Protein AF-A0A2V8ZSW2-F1 (afdb_monomer_lite)

pLDDT: mean 70.03, std 19.25, range [34.81, 93.0]

Secondary structure (DSSP, 8-state):
-EEEEEE-SSEEEEEEEEE--S---SHHHHHHHHHGGGT-TTSTTTTTT--EEEEEEETTEEEEEEEEESS------

Foldseek 3Di:
DDWDWDDDPFKIKIKDKDFPDVPPPDPPPVVVVVVCVVPDDDPVPPLVQFPDWDWDDDPRMIMIMTMGTPDPPPPDD

Radius of gyration: 14.31 Å; chains: 1; bounding box: 34×24×33 Å

Sequence (77 aa):
MEVTFARFSDRIEVSLCHEEEPSAFDLQTITRFAAKKTASAGSSETLAGVDRVQRETHGREVVTRLTKYLRQVAPSV

Structure (mmCIF, N/CA/C/O backbone):
data_AF-A0A2V8ZSW2-F1
#
_entry.id   AF-A0A2V8ZSW2-F1
#
loop_
_atom_site.group_PDB
_atom_site.id
_atom_site.type_symbol
_atom_site.label_atom_id
_atom_site.label_alt_id
_atom_site.label_comp_id
_atom_site.label_asym_id
_atom_site.label_entity_id
_atom_site.label_seq_id
_atom_site.pdbx_PDB_ins_code
_atom_site.Cartn_x
_atom_site.Cartn_y
_atom_site.Cartn_z
_atom_site.occupancy
_atom_site.B_iso_or_equiv
_atom_site.auth_seq_id
_atom_site.auth_comp_id
_atom_site.auth_asym_id
_atom_site.auth_atom_id
_atom_site.pdbx_PDB_model_num
ATOM 1 N N . MET A 1 1 ? 8.674 -6.291 12.658 1.00 76.19 1 MET A N 1
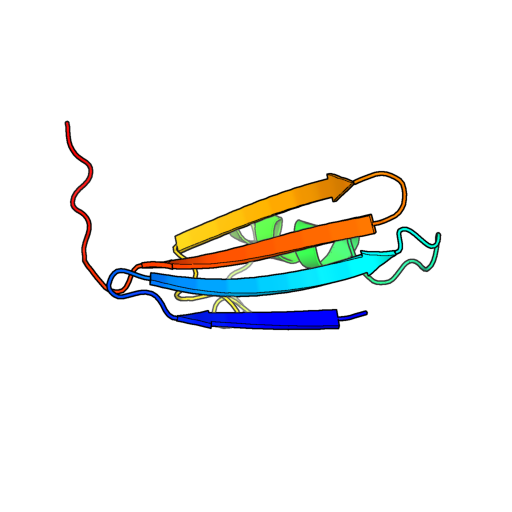ATOM 2 C CA . MET A 1 1 ? 8.243 -6.303 11.246 1.00 76.19 1 MET A CA 1
ATOM 3 C C . MET A 1 1 ? 6.847 -6.886 11.196 1.00 76.19 1 MET A C 1
ATOM 5 O O . MET A 1 1 ? 6.648 -7.975 11.718 1.00 76.19 1 MET A O 1
ATOM 9 N N . GLU A 1 2 ? 5.913 -6.156 10.603 1.00 85.62 2 GLU A N 1
ATOM 10 C CA . GLU A 1 2 ? 4.503 -6.521 10.479 1.00 85.62 2 GLU A CA 1
ATOM 11 C C . GLU A 1 2 ? 4.080 -6.435 9.008 1.00 85.62 2 GLU A C 1
ATOM 13 O O . GLU A 1 2 ? 4.527 -5.548 8.278 1.00 85.62 2 GLU A O 1
ATOM 18 N N . VAL A 1 3 ? 3.249 -7.378 8.557 1.00 87.69 3 VAL A N 1
ATOM 19 C CA . VAL A 1 3 ? 2.710 -7.399 7.192 1.00 87.69 3 VAL A CA 1
ATOM 20 C C . VAL A 1 3 ? 1.192 -7.437 7.252 1.00 87.69 3 VAL A C 1
ATOM 22 O O . VAL A 1 3 ? 0.616 -8.366 7.815 1.00 87.69 3 VAL A O 1
ATOM 25 N N . THR A 1 4 ? 0.555 -6.468 6.602 1.00 92.38 4 THR A N 1
ATOM 26 C CA . THR A 1 4 ? -0.901 -6.325 6.572 1.00 92.38 4 THR A CA 1
ATOM 27 C C . THR A 1 4 ? -1.409 -6.425 5.145 1.00 92.38 4 THR A C 1
ATOM 29 O O . THR A 1 4 ? -0.912 -5.750 4.24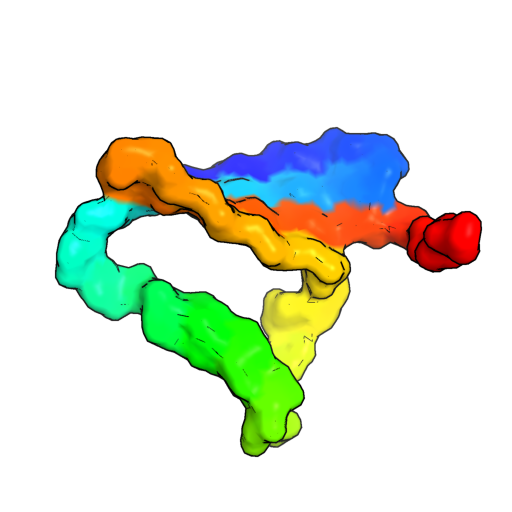4 1.00 92.38 4 THR A O 1
ATOM 32 N N . PHE A 1 5 ? -2.437 -7.248 4.948 1.00 92.25 5 PHE A N 1
ATOM 33 C CA . PHE A 1 5 ? -3.111 -7.426 3.667 1.00 92.25 5 PHE A CA 1
ATOM 34 C C . PHE A 1 5 ? -4.488 -6.776 3.722 1.00 92.25 5 PHE A C 1
ATOM 36 O O . PHE A 1 5 ? -5.288 -7.082 4.605 1.00 92.25 5 PHE A O 1
ATOM 43 N N . ALA A 1 6 ? -4.785 -5.919 2.752 1.00 92.31 6 ALA A N 1
ATOM 44 C CA . ALA A 1 6 ? -6.101 -5.323 2.593 1.00 92.31 6 ALA A CA 1
ATOM 45 C C . ALA A 1 6 ? -6.603 -5.553 1.169 1.00 92.31 6 ALA A C 1
ATOM 47 O O . ALA A 1 6 ? -5.917 -5.270 0.186 1.00 92.31 6 ALA A O 1
ATOM 48 N N . ARG A 1 7 ? -7.825 -6.072 1.049 1.00 92.25 7 ARG A N 1
ATOM 49 C CA . ARG A 1 7 ? -8.505 -6.226 -0.236 1.00 92.25 7 ARG A CA 1
ATOM 50 C C . ARG A 1 7 ? -9.681 -5.267 -0.301 1.00 92.25 7 ARG A C 1
ATOM 52 O O . ARG A 1 7 ? -10.591 -5.339 0.517 1.00 92.25 7 ARG A O 1
ATOM 59 N N . PHE A 1 8 ? -9.669 -4.425 -1.320 1.00 89.50 8 PHE A N 1
ATOM 60 C CA . PHE A 1 8 ? -10.737 -3.506 -1.678 1.00 89.50 8 PHE A CA 1
ATOM 61 C C . PHE A 1 8 ? -11.402 -3.972 -2.980 1.00 89.50 8 PHE A C 1
ATOM 63 O O . PHE A 1 8 ? -10.894 -4.843 -3.692 1.00 89.50 8 PHE A O 1
ATOM 70 N N . SER A 1 9 ? -12.554 -3.389 -3.309 1.00 90.56 9 SER A N 1
ATOM 71 C CA . SER A 1 9 ? -13.306 -3.731 -4.525 1.00 90.56 9 SER A CA 1
ATOM 72 C C . SER A 1 9 ? -12.545 -3.412 -5.818 1.00 90.56 9 SER A C 1
ATOM 74 O O . SER A 1 9 ? -12.797 -4.024 -6.855 1.00 90.56 9 SER A O 1
ATOM 76 N N . ASP A 1 10 ? -11.632 -2.444 -5.770 1.00 89.38 10 ASP A N 1
ATOM 77 C CA . ASP A 1 10 ? -10.862 -1.921 -6.897 1.00 89.38 10 ASP A CA 1
ATOM 78 C C . ASP A 1 10 ? -9.367 -2.258 -6.829 1.00 89.38 10 ASP A C 1
ATOM 80 O O . ASP A 1 10 ? -8.682 -2.100 -7.840 1.00 89.38 10 ASP A O 1
ATOM 84 N N . ARG A 1 11 ? -8.848 -2.722 -5.683 1.00 90.06 11 ARG A N 1
ATOM 85 C CA . ARG A 1 11 ? -7.412 -2.968 -5.485 1.00 90.06 11 ARG A CA 1
ATOM 86 C C . ARG A 1 11 ? -7.086 -3.920 -4.338 1.00 90.06 11 ARG A C 1
ATOM 88 O O . ARG A 1 11 ? -7.889 -4.152 -3.442 1.00 90.06 11 ARG A O 1
ATOM 95 N N . ILE A 1 12 ? -5.868 -4.436 -4.356 1.00 91.88 12 ILE A N 1
ATOM 96 C CA . ILE A 1 12 ? -5.233 -5.173 -3.267 1.00 91.88 12 ILE A CA 1
ATOM 97 C C . ILE A 1 12 ? -4.050 -4.337 -2.786 1.00 91.88 12 ILE A C 1
ATOM 99 O O . ILE A 1 12 ? -3.242 -3.883 -3.598 1.00 91.88 12 ILE A O 1
ATOM 103 N N . GLU A 1 13 ? -3.951 -4.141 -1.478 1.00 93.00 13 GLU A N 1
ATOM 104 C CA . GLU A 1 13 ? -2.829 -3.481 -0.820 1.00 93.00 13 GLU A CA 1
ATOM 105 C C . GLU A 1 13 ? -2.110 -4.465 0.107 1.00 93.00 13 GLU A C 1
ATOM 107 O O . GLU A 1 13 ? -2.740 -5.233 0.839 1.00 93.00 13 GLU A O 1
ATOM 112 N N . VAL A 1 14 ? -0.781 -4.420 0.081 1.00 90.94 14 VAL A N 1
ATOM 113 C CA . VAL A 1 14 ? 0.092 -5.106 1.034 1.00 90.94 14 VAL A CA 1
ATOM 114 C C . VAL A 1 14 ? 0.980 -4.057 1.6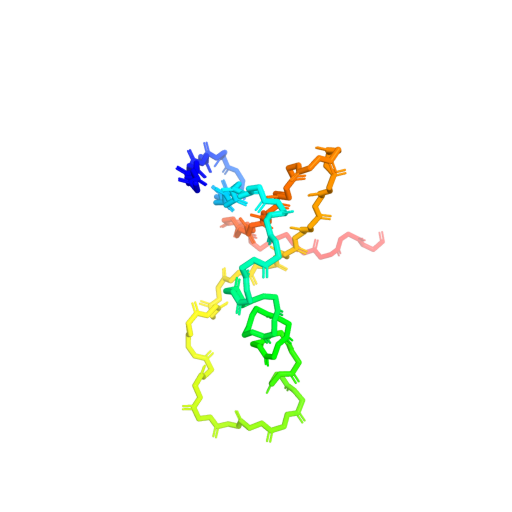77 1.00 90.94 14 VAL A C 1
ATOM 116 O O . VAL A 1 14 ? 1.743 -3.382 0.986 1.00 90.94 14 VAL A O 1
ATOM 119 N N . SER A 1 15 ? 0.873 -3.916 2.990 1.00 90.88 15 SE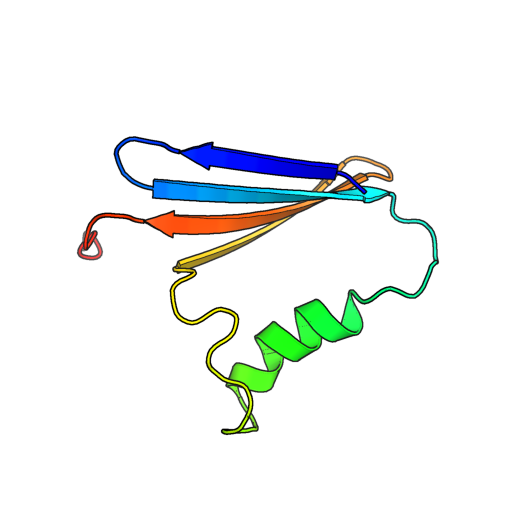R A N 1
ATOM 120 C CA . SER A 1 15 ? 1.671 -2.982 3.775 1.00 90.88 15 SER A CA 1
ATOM 121 C C . SER A 1 15 ? 2.699 -3.754 4.583 1.00 90.88 15 SER A C 1
ATOM 123 O O . SER A 1 15 ? 2.350 -4.684 5.301 1.00 90.88 15 SER A O 1
ATOM 125 N N . LEU A 1 16 ? 3.959 -3.359 4.466 1.00 88.81 16 LEU A N 1
ATOM 126 C CA . LEU A 1 16 ? 5.073 -3.835 5.270 1.00 88.81 16 LEU A CA 1
ATOM 127 C C . LEU A 1 16 ? 5.475 -2.720 6.233 1.00 88.81 16 LEU A C 1
ATOM 129 O O . LEU A 1 16 ? 6.000 -1.701 5.790 1.00 88.81 16 LEU A O 1
ATOM 133 N N . CYS A 1 17 ? 5.244 -2.925 7.523 1.00 86.31 17 CYS A N 1
ATOM 134 C CA . CYS A 1 17 ? 5.703 -2.049 8.591 1.00 86.31 17 CYS A CA 1
ATOM 135 C C . CYS A 1 17 ? 6.987 -2.609 9.222 1.00 86.31 17 CYS A C 1
ATOM 137 O O . CYS A 1 17 ? 7.082 -3.794 9.568 1.00 86.31 17 CYS A O 1
ATOM 139 N N . HIS A 1 18 ? 7.989 -1.755 9.398 1.00 81.88 18 HIS A N 1
ATOM 140 C CA . HIS A 1 18 ? 9.173 -2.064 10.184 1.00 81.88 18 HIS A CA 1
ATOM 141 C C . HIS A 1 18 ? 9.663 -0.829 10.939 1.00 81.88 18 HIS A C 1
ATOM 143 O O . HIS A 1 18 ? 9.521 0.292 10.462 1.00 81.88 18 HIS A O 1
ATOM 149 N N . GLU A 1 19 ? 10.280 -1.031 12.100 1.00 80.69 19 GLU A N 1
ATOM 150 C CA . GLU A 1 19 ? 11.014 0.048 12.753 1.00 80.69 19 GLU A CA 1
ATOM 151 C C . GLU A 1 19 ? 12.313 0.327 11.979 1.00 80.69 19 GLU A C 1
ATOM 153 O O . GLU A 1 19 ? 12.955 -0.579 11.436 1.00 80.69 19 GLU A O 1
ATOM 158 N N . GLU A 1 20 ? 12.690 1.596 11.896 1.00 66.12 20 GLU A N 1
ATOM 159 C CA . GLU A 1 20 ? 13.969 2.103 11.421 1.00 66.12 20 GLU A CA 1
ATOM 160 C C . GLU A 1 20 ? 15.016 1.851 12.512 1.00 66.12 20 GLU A C 1
ATOM 162 O O . GLU A 1 20 ? 15.591 2.758 13.105 1.00 66.12 20 GLU A O 1
ATOM 167 N N . GLU A 1 21 ? 15.243 0.576 12.815 1.00 58.81 21 GLU A N 1
ATOM 168 C CA . GLU A 1 21 ? 16.508 0.168 13.405 1.00 58.81 21 GLU A CA 1
ATOM 169 C C . GLU A 1 21 ? 17.591 0.302 12.323 1.00 58.81 21 GLU A C 1
ATOM 171 O O . GLU A 1 21 ? 17.334 -0.017 11.157 1.00 58.81 21 GLU A O 1
ATOM 176 N N . PRO A 1 22 ? 18.836 0.683 12.664 1.00 51.44 22 PRO A N 1
ATOM 177 C CA . PRO A 1 22 ? 19.962 0.702 11.730 1.00 51.44 22 PRO A CA 1
ATOM 178 C C . PRO A 1 22 ? 20.403 -0.717 11.321 1.00 51.44 22 PRO A C 1
ATOM 180 O O . PRO A 1 22 ? 21.546 -0.936 10.918 1.00 51.44 22 PRO A O 1
ATOM 183 N N . SER A 1 23 ? 19.514 -1.710 11.417 1.00 47.75 23 SER A N 1
ATOM 184 C CA . SER A 1 23 ? 19.724 -3.014 10.821 1.00 47.75 23 SER A CA 1
ATOM 185 C C . SER A 1 23 ? 19.606 -2.827 9.312 1.00 47.75 23 SER A C 1
ATOM 187 O O . SER A 1 23 ? 18.541 -2.533 8.769 1.00 47.75 23 SER A O 1
ATOM 189 N N . ALA A 1 24 ? 20.745 -2.977 8.645 1.00 50.66 24 ALA A N 1
ATOM 190 C CA . ALA A 1 24 ? 20.956 -2.895 7.208 1.00 50.66 24 ALA A CA 1
ATOM 191 C C . ALA A 1 24 ? 20.184 -3.957 6.393 1.00 50.66 24 ALA A C 1
ATOM 193 O O . ALA A 1 24 ? 20.616 -4.333 5.305 1.00 50.66 24 ALA A O 1
ATOM 194 N N . PHE A 1 25 ? 19.036 -4.432 6.880 1.00 49.16 25 PHE A N 1
ATOM 195 C CA . PHE A 1 25 ? 18.049 -5.142 6.086 1.00 49.16 25 PHE A CA 1
ATOM 196 C C . PHE A 1 25 ? 17.268 -4.135 5.236 1.00 49.16 25 PHE A C 1
ATOM 198 O O . PHE A 1 25 ? 16.116 -3.779 5.445 1.00 49.16 25 PHE A O 1
ATOM 205 N N . ASP A 1 26 ? 17.976 -3.746 4.183 1.00 52.81 26 ASP A N 1
ATOM 206 C CA . ASP A 1 26 ? 17.457 -3.886 2.837 1.00 52.81 26 ASP A CA 1
ATOM 207 C C . ASP A 1 26 ? 16.554 -2.803 2.255 1.00 52.81 26 ASP A C 1
ATOM 209 O O . ASP A 1 26 ? 15.898 -3.001 1.230 1.00 52.81 26 ASP A O 1
ATOM 213 N N . LEU A 1 27 ? 16.703 -1.576 2.757 1.00 51.03 27 LEU A N 1
ATOM 214 C CA . LEU A 1 27 ? 16.393 -0.400 1.943 1.00 51.03 27 LEU A CA 1
ATOM 215 C C . LEU A 1 27 ? 17.199 -0.415 0.635 1.00 51.03 27 LEU A C 1
ATOM 217 O O . LEU A 1 27 ? 16.691 -0.014 -0.414 1.00 51.03 27 LEU A O 1
ATOM 221 N N . GLN A 1 28 ? 18.437 -0.932 0.687 1.00 51.09 28 GLN A N 1
ATOM 222 C CA . GLN A 1 28 ? 19.223 -1.204 -0.507 1.00 51.09 28 GLN A CA 1
ATOM 223 C C . GLN A 1 28 ? 18.588 -2.276 -1.380 1.00 51.09 28 GLN A C 1
ATOM 225 O O . GLN A 1 28 ? 18.517 -1.986 -2.563 1.00 51.09 28 GLN A O 1
ATOM 230 N N . THR A 1 29 ? 18.090 -3.434 -0.917 1.00 55.00 29 THR A N 1
ATOM 231 C CA . THR A 1 29 ? 17.431 -4.319 -1.895 1.00 55.00 29 THR A CA 1
ATOM 232 C C . THR A 1 29 ? 16.097 -3.804 -2.378 1.00 55.00 29 THR A C 1
ATOM 234 O O . THR A 1 29 ? 15.894 -3.894 -3.573 1.00 55.00 29 THR A O 1
ATOM 237 N N . ILE A 1 30 ? 15.221 -3.190 -1.575 1.00 56.44 30 ILE A N 1
ATOM 238 C CA . ILE A 1 30 ? 13.940 -2.670 -2.101 1.00 56.44 30 ILE A CA 1
ATOM 239 C C . ILE A 1 30 ? 14.190 -1.538 -3.114 1.00 56.44 30 ILE A C 1
ATOM 241 O O . ILE A 1 30 ? 13.621 -1.539 -4.208 1.00 56.44 30 ILE A O 1
ATOM 245 N N . THR A 1 31 ? 15.112 -0.616 -2.814 1.00 51.66 31 THR A N 1
ATOM 246 C CA . THR A 1 31 ? 15.486 0.469 -3.739 1.00 51.66 31 THR A CA 1
ATOM 247 C C . THR A 1 31 ? 16.288 -0.055 -4.933 1.00 51.66 31 THR A C 1
ATOM 249 O O . THR A 1 31 ? 16.058 0.388 -6.053 1.00 51.66 31 THR A O 1
ATOM 252 N N . ARG A 1 32 ? 17.172 -1.047 -4.754 1.00 49.94 32 ARG A N 1
ATOM 253 C CA . ARG A 1 32 ? 17.871 -1.751 -5.847 1.00 49.94 32 ARG A CA 1
ATOM 254 C C . ARG A 1 32 ? 16.892 -2.587 -6.675 1.00 49.94 32 ARG A C 1
ATOM 256 O O . ARG A 1 32 ? 17.102 -2.684 -7.870 1.00 49.94 32 ARG A O 1
ATOM 263 N N . PHE A 1 33 ? 15.800 -3.109 -6.118 1.00 52.97 33 PHE A N 1
ATOM 264 C CA . PHE A 1 33 ? 14.727 -3.794 -6.849 1.00 52.97 33 PHE A CA 1
ATOM 265 C C . PHE A 1 33 ? 13.944 -2.804 -7.713 1.00 52.97 33 PHE A C 1
ATOM 267 O O . PHE A 1 33 ? 13.730 -3.069 -8.894 1.00 52.97 33 PHE A O 1
ATOM 274 N N . ALA A 1 34 ? 13.597 -1.633 -7.172 1.00 47.78 34 ALA A N 1
ATOM 275 C CA . ALA A 1 34 ? 12.956 -0.566 -7.940 1.00 47.78 34 ALA A CA 1
ATOM 276 C C . ALA A 1 34 ? 13.894 0.048 -9.003 1.00 47.78 34 ALA A C 1
ATOM 278 O O . ALA A 1 34 ? 13.459 0.328 -10.120 1.00 47.78 34 ALA A O 1
ATOM 279 N N . ALA A 1 35 ? 15.187 0.211 -8.698 1.00 45.31 35 ALA A N 1
ATOM 280 C CA . ALA A 1 35 ? 16.192 0.789 -9.596 1.00 45.31 35 ALA A CA 1
ATOM 281 C C . ALA A 1 35 ? 16.748 -0.206 -10.636 1.00 45.31 35 ALA A C 1
ATOM 283 O O . ALA A 1 35 ? 17.192 0.208 -11.705 1.00 45.31 35 ALA A O 1
ATOM 284 N N . LYS A 1 36 ? 16.682 -1.525 -10.395 1.00 39.88 36 LYS A N 1
ATOM 285 C CA . LYS A 1 36 ? 17.049 -2.569 -11.379 1.00 39.88 36 LYS A CA 1
ATOM 286 C C . LYS A 1 36 ? 16.062 -2.645 -12.554 1.00 39.88 36 LYS A C 1
ATOM 288 O O . LYS A 1 36 ? 16.369 -3.297 -13.549 1.00 39.88 36 LYS A O 1
ATOM 293 N N . LYS A 1 37 ? 14.953 -1.891 -12.505 1.00 44.34 37 LYS A N 1
ATOM 294 C CA . LYS A 1 37 ? 14.117 -1.555 -13.670 1.00 44.34 37 LYS A CA 1
ATOM 295 C C . LYS A 1 37 ? 14.940 -0.974 -14.830 1.00 44.34 37 LYS A C 1
ATOM 297 O O . LYS A 1 37 ? 14.565 -1.165 -15.981 1.00 44.34 37 LYS A O 1
ATOM 302 N N . THR A 1 38 ? 16.058 -0.301 -14.546 1.00 44.69 38 THR A N 1
ATOM 303 C CA . THR A 1 38 ? 16.843 0.412 -15.565 1.00 44.69 38 THR A CA 1
ATOM 304 C C . THR A 1 38 ? 18.027 -0.383 -16.128 1.00 44.69 38 THR A C 1
ATOM 306 O O . THR A 1 38 ? 18.624 0.084 -17.091 1.00 44.69 38 THR A O 1
ATOM 309 N N . ALA A 1 39 ? 18.406 -1.548 -15.568 1.00 42.22 39 ALA A N 1
ATOM 310 C CA . ALA A 1 39 ? 19.722 -2.132 -15.889 1.00 42.22 39 ALA A CA 1
ATOM 311 C C . ALA A 1 39 ? 19.851 -3.662 -16.029 1.00 42.22 39 ALA A C 1
ATOM 313 O O . ALA A 1 39 ? 20.911 -4.103 -16.463 1.00 42.22 39 ALA A O 1
ATOM 314 N N . SER A 1 40 ? 18.875 -4.516 -15.693 1.00 36.28 40 SER A N 1
ATOM 315 C CA . SER A 1 40 ? 19.118 -5.965 -15.843 1.00 36.28 40 SER A CA 1
ATOM 316 C C . SER A 1 40 ? 17.844 -6.798 -15.967 1.00 36.28 40 SER A C 1
ATOM 318 O O . SER A 1 40 ? 17.160 -7.090 -14.984 1.00 36.28 40 SER A O 1
ATOM 320 N N . ALA A 1 41 ? 17.582 -7.224 -17.204 1.00 42.88 41 ALA A N 1
ATOM 321 C CA . ALA A 1 41 ? 16.758 -8.379 -17.528 1.00 42.88 41 ALA A CA 1
ATOM 322 C C . ALA A 1 41 ? 17.348 -9.620 -16.834 1.00 42.88 41 ALA A C 1
ATOM 324 O O . ALA A 1 41 ? 18.453 -10.046 -17.159 1.00 42.88 41 ALA A O 1
ATOM 325 N N . GLY A 1 42 ? 16.650 -10.166 -15.836 1.00 34.81 42 GLY A N 1
ATOM 326 C CA . GLY A 1 42 ? 17.091 -11.393 -15.160 1.00 34.81 42 GLY A CA 1
ATOM 327 C C . GLY A 1 42 ? 16.422 -11.714 -13.822 1.00 34.81 42 GLY A C 1
ATOM 328 O O . GLY A 1 42 ? 16.561 -12.826 -13.337 1.00 34.81 42 GLY A O 1
ATOM 329 N N . SER A 1 43 ? 15.675 -10.789 -13.208 1.00 43.72 43 SER A N 1
ATOM 330 C CA . SER A 1 43 ? 14.846 -11.096 -12.021 1.00 43.72 43 SER A CA 1
ATOM 331 C C . SER A 1 43 ? 13.555 -10.267 -11.996 1.00 43.72 43 SER A C 1
ATOM 333 O O . SER A 1 43 ? 13.190 -9.688 -10.976 1.00 43.72 43 SER A O 1
ATOM 335 N N . SER A 1 44 ? 12.925 -10.123 -13.164 1.00 44.91 44 SER A N 1
ATOM 336 C CA . SER A 1 44 ? 11.858 -9.149 -13.442 1.00 44.91 44 SER A CA 1
ATOM 337 C C . SER A 1 44 ? 10.453 -9.581 -12.988 1.00 44.91 44 SER A C 1
ATOM 339 O O . SER A 1 44 ? 9.495 -8.849 -13.227 1.00 44.91 44 SER A O 1
ATOM 341 N N . GLU A 1 45 ? 10.298 -10.749 -12.362 1.00 50.28 45 GLU A N 1
ATOM 342 C CA 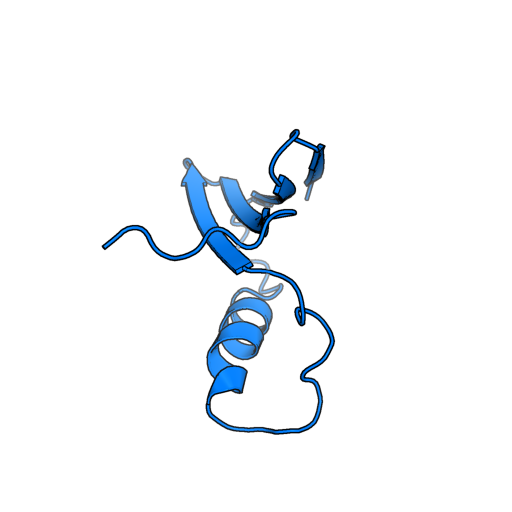. GLU A 1 45 ? 8.979 -11.346 -12.101 1.00 50.28 45 GLU A CA 1
ATOM 343 C C . GLU A 1 45 ? 8.424 -11.037 -10.699 1.00 50.28 45 GLU A C 1
ATOM 345 O O . GLU A 1 45 ? 7.213 -11.035 -10.511 1.00 50.28 45 GLU A O 1
ATOM 350 N N . THR A 1 46 ? 9.267 -10.701 -9.714 1.00 54.69 46 THR A N 1
ATOM 351 C CA . THR A 1 46 ? 8.859 -10.659 -8.291 1.00 54.69 46 THR A CA 1
ATOM 352 C C . THR A 1 46 ? 7.866 -9.538 -7.945 1.00 54.69 46 THR A C 1
ATOM 354 O O . THR A 1 46 ? 7.136 -9.653 -6.967 1.00 54.69 46 THR A O 1
ATOM 357 N N . LEU A 1 47 ? 7.802 -8.468 -8.747 1.00 59.03 47 LEU A N 1
ATOM 358 C CA . LEU A 1 47 ? 6.815 -7.381 -8.613 1.00 59.03 47 LEU A CA 1
ATOM 359 C C . LEU A 1 47 ? 6.018 -7.154 -9.906 1.00 59.03 47 LEU A C 1
ATOM 361 O O . LEU A 1 47 ? 5.353 -6.124 -10.051 1.00 59.03 47 LEU A O 1
ATOM 365 N N . ALA A 1 48 ? 6.088 -8.094 -10.857 1.00 56.75 48 ALA A N 1
ATOM 366 C CA . ALA A 1 48 ? 5.291 -8.050 -12.074 1.00 56.75 48 ALA A CA 1
ATOM 367 C C . ALA A 1 48 ? 3.814 -8.162 -11.682 1.00 56.75 48 ALA A C 1
ATOM 369 O O . ALA A 1 48 ? 3.306 -9.236 -11.379 1.00 56.75 48 ALA A O 1
ATOM 370 N N . GLY A 1 49 ? 3.141 -7.017 -11.606 1.00 73.19 49 GLY A N 1
ATOM 371 C CA . GLY A 1 49 ? 1.779 -6.945 -11.101 1.00 73.19 49 GLY A CA 1
ATOM 372 C C . GLY A 1 49 ? 1.576 -5.992 -9.933 1.00 73.19 49 GLY A C 1
ATOM 373 O O . GLY A 1 49 ? 0.441 -5.871 -9.517 1.00 73.19 49 GLY A O 1
ATOM 374 N N . VAL A 1 50 ? 2.581 -5.277 -9.431 1.00 79.50 50 VAL A N 1
ATOM 375 C CA . VAL A 1 50 ? 2.344 -4.135 -8.531 1.00 79.50 50 VAL A CA 1
ATOM 376 C C . VAL A 1 50 ? 2.245 -2.866 -9.371 1.00 79.50 50 VAL A C 1
ATOM 378 O O . VAL A 1 50 ? 3.153 -2.559 -10.137 1.00 79.50 50 VAL A O 1
ATOM 381 N N . ASP A 1 51 ? 1.145 -2.129 -9.236 1.00 85.38 51 ASP A N 1
ATOM 382 C CA . ASP A 1 51 ? 0.925 -0.901 -10.008 1.00 85.38 51 ASP A CA 1
ATOM 383 C C . ASP A 1 51 ? 1.518 0.326 -9.305 1.00 85.38 51 ASP A C 1
ATOM 385 O O . ASP A 1 51 ? 1.929 1.282 -9.961 1.00 85.38 51 ASP A O 1
ATOM 389 N N . ARG A 1 52 ? 1.580 0.316 -7.966 1.00 84.81 52 ARG A N 1
ATOM 390 C CA . ARG A 1 52 ? 2.117 1.429 -7.173 1.00 84.81 52 ARG A CA 1
ATOM 391 C C . ARG A 1 52 ? 2.866 0.941 -5.935 1.00 84.81 52 ARG A C 1
ATOM 393 O O . ARG A 1 52 ? 2.412 0.034 -5.245 1.00 84.81 52 ARG A O 1
ATOM 400 N N . VAL A 1 53 ? 3.979 1.607 -5.632 1.00 85.94 53 VAL A N 1
ATOM 401 C CA . VAL A 1 53 ? 4.752 1.449 -4.391 1.00 85.94 53 VAL A CA 1
ATOM 402 C C . VAL A 1 53 ? 4.797 2.800 -3.681 1.00 85.94 53 VAL A C 1
ATOM 404 O O . VAL A 1 53 ? 5.134 3.807 -4.302 1.00 85.94 53 VAL A O 1
ATOM 407 N N . GLN A 1 54 ? 4.433 2.841 -2.403 1.00 88.19 54 GLN A N 1
ATOM 408 C CA . GLN A 1 54 ? 4.508 4.032 -1.553 1.00 88.19 54 GLN A CA 1
ATOM 409 C C . GLN A 1 54 ? 5.328 3.728 -0.308 1.00 88.19 54 GLN A C 1
ATOM 411 O O . GLN A 1 54 ? 5.261 2.620 0.215 1.00 88.19 54 GLN A O 1
ATOM 416 N N . ARG A 1 55 ? 6.075 4.717 0.177 1.00 85.88 55 ARG A N 1
ATOM 417 C CA . ARG A 1 55 ? 6.803 4.641 1.442 1.00 85.88 55 ARG A CA 1
ATOM 418 C C . ARG A 1 55 ? 6.382 5.815 2.312 1.00 85.88 55 ARG A C 1
ATOM 420 O O . ARG A 1 55 ? 6.411 6.953 1.852 1.00 85.88 55 ARG A O 1
ATOM 427 N N . GLU A 1 56 ? 6.007 5.520 3.543 1.00 85.25 56 GLU A N 1
ATOM 428 C CA . GLU A 1 56 ? 5.618 6.481 4.569 1.00 85.25 56 GLU A CA 1
ATOM 429 C C . GLU A 1 56 ? 6.496 6.231 5.796 1.00 85.25 56 GLU A C 1
ATOM 431 O O . GLU A 1 56 ? 6.759 5.081 6.142 1.00 85.25 56 GLU A O 1
ATOM 436 N N . THR A 1 57 ? 6.981 7.294 6.433 1.00 86.31 57 THR A N 1
ATOM 437 C CA . THR A 1 57 ? 7.764 7.201 7.671 1.00 86.31 57 THR A CA 1
ATOM 438 C C . THR A 1 57 ? 7.023 7.963 8.762 1.00 86.31 57 THR A C 1
ATOM 440 O O . THR A 1 57 ? 6.774 9.160 8.620 1.00 86.31 57 THR A O 1
ATOM 443 N N . HIS A 1 58 ? 6.681 7.279 9.850 1.00 83.88 58 HIS A N 1
ATOM 444 C CA . HIS A 1 58 ? 6.026 7.828 11.030 1.00 83.88 58 HIS A CA 1
ATOM 445 C C . HIS A 1 58 ? 6.933 7.646 12.251 1.00 83.88 58 HIS A C 1
ATOM 447 O O . HIS A 1 58 ? 6.968 6.595 12.887 1.00 83.88 58 HIS A O 1
ATOM 453 N N . GLY A 1 59 ? 7.700 8.683 12.591 1.00 85.69 59 GLY A N 1
ATOM 454 C CA . GLY A 1 59 ? 8.680 8.598 13.674 1.00 85.69 59 GLY A CA 1
ATOM 455 C C . GLY A 1 59 ? 9.775 7.585 13.341 1.00 85.69 59 GLY A C 1
ATOM 456 O O . GLY A 1 59 ? 10.524 7.800 12.395 1.00 85.69 59 GLY A O 1
ATOM 457 N N . ARG A 1 60 ? 9.857 6.497 14.116 1.00 84.00 60 ARG A N 1
ATOM 458 C CA . ARG A 1 60 ? 10.767 5.370 13.846 1.00 84.00 60 ARG A CA 1
ATOM 459 C C . ARG A 1 60 ? 10.121 4.278 13.007 1.00 84.00 60 ARG A C 1
ATOM 461 O O . ARG A 1 60 ? 10.789 3.318 12.677 1.00 84.00 60 ARG A O 1
ATOM 468 N N . GLU A 1 61 ? 8.842 4.373 12.685 1.00 83.88 61 GLU A N 1
ATOM 469 C CA . GLU A 1 61 ? 8.154 3.358 11.900 1.00 83.88 61 GLU A CA 1
ATOM 470 C C . GLU A 1 61 ? 8.231 3.714 10.417 1.00 83.88 61 GLU A C 1
ATOM 472 O O . GLU A 1 61 ? 7.944 4.840 10.013 1.00 83.88 61 GLU A O 1
ATOM 477 N N . VAL A 1 62 ? 8.607 2.756 9.584 1.00 85.12 62 VAL A N 1
ATOM 478 C CA . VAL A 1 62 ? 8.588 2.871 8.131 1.00 85.12 62 VAL A CA 1
ATOM 479 C C . VAL A 1 62 ? 7.573 1.877 7.599 1.00 85.12 62 VAL A C 1
ATOM 481 O O . VAL A 1 62 ? 7.651 0.676 7.852 1.00 85.12 62 VAL A O 1
ATOM 484 N N . VAL A 1 63 ? 6.641 2.384 6.804 1.00 87.25 63 VAL A N 1
ATOM 485 C CA . VAL A 1 63 ? 5.613 1.598 6.136 1.00 87.25 63 VAL A CA 1
ATOM 486 C C . VAL A 1 63 ? 5.854 1.650 4.634 1.00 87.25 63 VAL A C 1
ATOM 488 O O . VAL A 1 63 ? 5.831 2.715 4.018 1.00 87.25 63 VAL A O 1
ATOM 491 N N . THR A 1 64 ? 6.070 0.489 4.019 1.00 88.81 64 THR A N 1
ATOM 492 C CA . THR A 1 64 ? 6.093 0.332 2.560 1.00 88.81 64 THR A CA 1
ATOM 493 C C . THR A 1 64 ? 4.796 -0.317 2.104 1.00 88.81 64 THR A C 1
ATOM 495 O O . THR A 1 64 ? 4.482 -1.431 2.508 1.00 88.81 64 THR A O 1
ATOM 498 N N . ARG A 1 65 ? 4.041 0.364 1.244 1.00 90.88 65 ARG A N 1
ATOM 499 C CA . ARG A 1 65 ? 2.744 -0.077 0.729 1.00 90.88 65 ARG A CA 1
ATOM 500 C C . ARG A 1 65 ? 2.842 -0.422 -0.752 1.00 90.88 65 ARG A C 1
ATOM 502 O O . ARG A 1 65 ? 3.159 0.433 -1.578 1.00 90.88 65 ARG A O 1
ATOM 509 N N . LEU A 1 66 ? 2.540 -1.671 -1.087 1.00 91.19 66 LEU A N 1
ATOM 510 C CA . LEU A 1 66 ? 2.428 -2.187 -2.449 1.00 91.19 66 LEU A CA 1
ATOM 511 C C . LEU A 1 66 ? 0.949 -2.241 -2.828 1.00 91.19 66 LEU A C 1
ATOM 513 O O . LEU A 1 66 ? 0.149 -2.810 -2.093 1.00 91.19 66 LEU A O 1
ATOM 517 N N . THR A 1 67 ? 0.574 -1.656 -3.961 1.00 90.31 67 THR A N 1
ATOM 518 C CA . THR A 1 67 ? -0.815 -1.617 -4.441 1.00 90.31 67 THR A CA 1
ATOM 519 C C . THR A 1 67 ? -0.924 -2.230 -5.827 1.00 90.31 67 THR A C 1
ATOM 521 O O . THR A 1 67 ? -0.178 -1.859 -6.737 1.00 90.31 67 THR A O 1
ATOM 524 N N . LYS A 1 68 ? -1.899 -3.121 -6.000 1.00 90.62 68 LYS A N 1
ATOM 525 C CA . LYS A 1 68 ? -2.332 -3.660 -7.290 1.00 90.62 68 LYS A CA 1
ATOM 526 C C . LYS A 1 68 ? -3.809 -3.358 -7.505 1.00 90.62 68 LYS A C 1
ATOM 528 O O . LYS A 1 68 ? -4.652 -3.878 -6.784 1.00 90.62 68 LYS A O 1
ATOM 533 N N . TYR A 1 69 ? -4.133 -2.543 -8.496 1.00 89.12 69 TYR A N 1
ATOM 534 C CA . TYR A 1 69 ? -5.497 -2.281 -8.931 1.00 89.12 69 TYR A CA 1
ATOM 535 C C . TYR A 1 69 ? -6.042 -3.470 -9.732 1.00 89.12 69 TYR A C 1
ATOM 537 O O . TYR A 1 69 ? -5.405 -4.015 -10.630 1.00 89.12 69 TYR A O 1
ATOM 545 N N . LEU A 1 70 ? -7.256 -3.894 -9.396 1.00 84.56 70 LEU A N 1
ATOM 546 C CA . LEU A 1 70 ? -7.939 -5.028 -10.022 1.00 84.56 70 LEU A CA 1
ATOM 547 C C . LEU A 1 70 ? -8.603 -4.652 -11.352 1.00 84.56 70 LEU A C 1
ATOM 549 O O . LEU A 1 70 ? -8.972 -5.528 -12.129 1.00 84.56 70 LEU A O 1
ATOM 553 N N . ARG A 1 71 ? -8.773 -3.353 -11.612 1.00 73.56 71 ARG A N 1
ATOM 554 C CA . ARG A 1 71 ? -9.343 -2.826 -12.854 1.00 73.56 71 ARG A CA 1
ATOM 555 C C . ARG A 1 71 ? -8.234 -2.243 -13.724 1.00 73.56 71 ARG A C 1
ATOM 557 O O . ARG A 1 71 ? -7.320 -1.610 -13.202 1.00 73.56 71 ARG A O 1
ATOM 564 N N . GLN A 1 72 ? -8.364 -2.361 -15.047 1.00 62.72 72 GLN A N 1
ATOM 565 C CA . GLN A 1 72 ? -7.726 -1.414 -15.964 1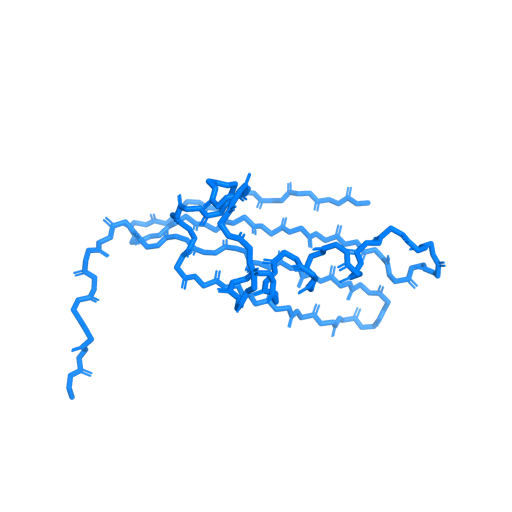.00 62.72 72 GLN A CA 1
ATOM 566 C C . GLN A 1 72 ? -8.361 -0.043 -15.707 1.00 62.72 72 GLN A C 1
ATOM 568 O O . GLN A 1 72 ? -9.374 0.309 -16.306 1.00 62.72 72 GLN A O 1
ATOM 573 N N . VAL A 1 73 ? -7.817 0.713 -14.756 1.00 53.12 73 VAL A N 1
ATOM 574 C CA . VAL A 1 73 ? -8.136 2.133 -14.653 1.00 53.12 73 VAL A CA 1
ATOM 575 C C . VAL A 1 73 ? -7.397 2.780 -15.816 1.00 53.12 73 VAL A C 1
ATOM 577 O O . VAL A 1 73 ? -6.188 2.991 -15.751 1.00 53.12 73 VAL A O 1
ATOM 580 N N . ALA A 1 74 ? -8.106 2.995 -16.926 1.00 47.78 74 ALA A N 1
ATOM 581 C CA . ALA A 1 74 ? -7.606 3.862 -17.981 1.00 47.78 74 ALA A CA 1
ATOM 582 C C . ALA A 1 74 ? -7.235 5.206 -17.330 1.00 47.78 74 ALA A C 1
ATOM 584 O O . ALA A 1 74 ? -8.017 5.694 -16.506 1.00 47.78 74 ALA A O 1
ATOM 585 N N . PRO A 1 75 ? -6.057 5.782 -17.627 1.00 46.84 75 PRO A N 1
ATOM 586 C CA . PRO A 1 75 ? -5.708 7.082 -17.084 1.00 46.84 75 PRO A CA 1
ATOM 587 C C . PRO A 1 75 ? -6.781 8.068 -17.547 1.00 46.84 75 PRO A C 1
ATOM 589 O O . PRO A 1 75 ? -7.000 8.238 -18.745 1.00 46.84 75 PRO A O 1
ATOM 592 N N . SER A 1 76 ? -7.512 8.648 -16.600 1.00 51.97 76 SER A N 1
ATOM 593 C CA . SER A 1 76 ? -8.425 9.746 -16.889 1.00 51.97 76 SER A CA 1
ATOM 594 C C . SER A 1 76 ? -7.585 10.941 -17.339 1.00 51.97 76 SER A C 1
ATOM 596 O O . SER A 1 76 ? -6.736 11.406 -16.575 1.00 51.97 76 SER A O 1
ATOM 598 N N . VAL A 1 77 ? -7.789 11.326 -18.603 1.00 51.62 77 VAL A N 1
ATOM 599 C CA . VAL A 1 77 ? -7.240 12.519 -19.270 1.00 51.62 77 VAL A CA 1
ATOM 600 C C . VAL A 1 77 ? -7.682 13.811 -18.603 1.00 51.62 77 VAL A C 1
ATOM 602 O O . VAL A 1 77 ? -8.825 13.847 -18.091 1.00 51.62 77 VAL A O 1
#